Protein AF-A0A2A5M4Q6-F1 (afdb_monomer_lite)

Sequence (119 aa):
MKLYKYARMCWASYFYFDFLNTRNIFELDFNQEKIQEENSLRGYREIKVNLEHVVSQKHKDKEVLIDLRQDDAWQSKMLNFFDEKTNFDKLNGEFGELRTKNFIQRYEVQFHQPNTTSG

Radius of gyration: 19.71 Å; chains: 1; bounding box: 54×38×46 Å

Foldseek 3Di:
DVVVVVLVVVVVVVQCCVQAQPWKFFDADPVRHFDADPPDPVRGDIDGDHPQCRAAPVQAFGFIDDDADPDPDPVSVVVNVVCRVPRRDGGNRDPDPVVVVVSCVVDPPDDDDPDDPDD

Secondary structure (DSSP, 8-state):
-HHHHHHHHHHHHHTTGGGTTTSEEE-B-TTSPBPB-TTSTTSB-EEE--HHHHH-GGGTTPBPBPPPP-S--HHHHHHHHHHHHT---B------HHHHHHHHHHS---------S--

pLDDT: mean 76.43, std 17.18, range [35.53, 94.38]

Structure (mmCIF, N/CA/C/O backbone):
data_AF-A0A2A5M4Q6-F1
#
_entry.id   AF-A0A2A5M4Q6-F1
#
loop_
_atom_site.group_PDB
_atom_site.id
_atom_site.type_symbol
_atom_site.label_atom_id
_atom_site.label_alt_id
_atom_site.label_comp_id
_atom_site.label_asym_id
_atom_site.label_entity_id
_atom_site.label_seq_id
_atom_site.pdbx_PDB_ins_code
_atom_site.Cartn_x
_atom_site.Cartn_y
_atom_site.Cartn_z
_atom_site.occupancy
_atom_site.B_iso_or_equiv
_atom_site.auth_seq_id
_atom_site.auth_comp_id
_atom_site.auth_asym_id
_atom_site.auth_atom_id
_atom_site.pdbx_PDB_model_num
ATOM 1 N N . MET A 1 1 ? 28.748 -6.441 -17.690 1.00 51.09 1 MET A N 1
ATOM 2 C CA . MET A 1 1 ? 28.236 -6.177 -16.317 1.00 51.09 1 MET A CA 1
ATOM 3 C C . MET A 1 1 ? 27.296 -4.960 -16.183 1.00 51.09 1 MET A C 1
ATOM 5 O O . MET A 1 1 ? 26.393 -5.020 -15.359 1.00 51.09 1 MET A O 1
ATOM 9 N N . LYS A 1 2 ? 27.429 -3.875 -16.973 1.00 46.16 2 LYS A N 1
ATOM 10 C CA . LYS A 1 2 ? 26.507 -2.712 -16.905 1.00 46.16 2 LYS A CA 1
ATOM 11 C C . LYS A 1 2 ? 25.105 -2.981 -17.492 1.00 46.16 2 LYS A C 1
ATOM 13 O O . LYS A 1 2 ? 24.120 -2.593 -16.878 1.00 46.16 2 LYS A O 1
ATOM 18 N N . LEU A 1 3 ? 25.010 -3.715 -18.608 1.00 46.25 3 LEU A N 1
ATOM 19 C CA . LEU A 1 3 ? 23.735 -4.019 -19.285 1.00 46.25 3 LEU A CA 1
ATOM 20 C C . LEU A 1 3 ? 22.748 -4.814 -18.417 1.00 46.25 3 LEU A C 1
ATOM 22 O O . LEU A 1 3 ? 21.588 -4.440 -18.310 1.00 46.25 3 LEU A O 1
ATOM 26 N N . TYR A 1 4 ? 23.220 -5.863 -17.737 1.00 49.84 4 TYR A N 1
ATOM 27 C CA . TYR A 1 4 ? 22.397 -6.659 -16.817 1.00 49.84 4 TYR A CA 1
ATOM 28 C C . TYR A 1 4 ? 21.797 -5.804 -15.691 1.00 49.84 4 TYR A C 1
ATOM 30 O O . TYR A 1 4 ? 20.641 -5.977 -15.318 1.00 49.84 4 TYR A O 1
ATOM 38 N N . LYS A 1 5 ? 22.561 -4.828 -15.184 1.00 45.75 5 LYS A N 1
ATOM 39 C CA . LYS A 1 5 ? 22.097 -3.900 -14.148 1.00 45.75 5 LYS A CA 1
ATOM 40 C C . LYS A 1 5 ? 20.997 -2.971 -14.680 1.00 45.75 5 LYS A C 1
ATOM 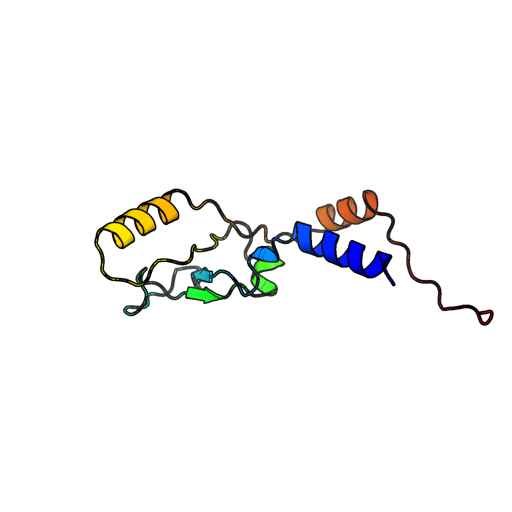42 O O . LYS A 1 5 ? 20.001 -2.784 -13.990 1.00 45.75 5 LYS A O 1
ATOM 47 N N . TYR A 1 6 ? 21.132 -2.469 -15.911 1.00 49.25 6 TYR A N 1
ATOM 48 C CA . TYR A 1 6 ? 20.104 -1.649 -16.565 1.00 49.25 6 TYR A CA 1
ATOM 49 C C . TYR A 1 6 ? 18.844 -2.442 -16.915 1.00 49.25 6 TYR A C 1
ATOM 51 O O . TYR A 1 6 ? 17.750 -1.976 -16.624 1.00 49.25 6 TYR A O 1
ATOM 59 N N . ALA A 1 7 ? 18.972 -3.666 -17.434 1.00 56.41 7 ALA A N 1
ATOM 60 C CA . ALA A 1 7 ? 17.826 -4.534 -17.702 1.00 56.41 7 ALA A CA 1
ATOM 61 C C . ALA A 1 7 ? 17.047 -4.857 -16.417 1.00 56.41 7 ALA A C 1
ATOM 63 O O . ALA A 1 7 ? 15.822 -4.819 -16.413 1.00 56.41 7 ALA A O 1
ATOM 64 N N . ARG A 1 8 ? 17.747 -5.090 -15.297 1.00 51.00 8 ARG A N 1
ATOM 65 C CA . ARG A 1 8 ? 17.124 -5.314 -13.983 1.00 51.00 8 ARG A CA 1
ATOM 66 C C . ARG A 1 8 ? 16.464 -4.051 -13.418 1.00 51.00 8 ARG A C 1
ATOM 68 O O . ARG A 1 8 ? 15.440 -4.164 -12.759 1.00 51.00 8 ARG A O 1
ATOM 75 N N . MET A 1 9 ? 17.016 -2.867 -13.695 1.00 51.56 9 MET A N 1
ATOM 76 C CA . MET A 1 9 ? 16.410 -1.575 -13.342 1.00 51.56 9 MET A CA 1
ATOM 77 C C . MET A 1 9 ? 15.177 -1.257 -14.196 1.00 51.56 9 MET A C 1
ATOM 79 O O . MET A 1 9 ? 14.184 -0.804 -13.648 1.00 51.56 9 MET A O 1
ATOM 83 N N . CYS A 1 10 ? 15.199 -1.541 -15.502 1.00 54.97 10 CYS A N 1
ATOM 84 C CA . CYS A 1 10 ? 14.028 -1.404 -16.374 1.00 54.97 10 CYS A CA 1
ATOM 85 C C . CYS A 1 10 ? 12.951 -2.448 -16.055 1.00 54.97 10 CYS A C 1
ATOM 87 O O . CYS A 1 10 ? 11.761 -2.166 -16.169 1.00 54.97 10 CYS A O 1
ATOM 89 N N . TRP A 1 11 ? 13.357 -3.647 -15.627 1.00 56.28 11 TRP A N 1
ATOM 90 C CA . TRP A 1 11 ? 12.445 -4.620 -15.040 1.00 56.28 11 TRP A CA 1
ATOM 91 C C . TRP A 1 11 ? 11.838 -4.002 -13.776 1.00 56.28 11 TRP A C 1
ATOM 93 O O . TRP A 1 11 ? 10.629 -3.844 -13.723 1.00 56.28 11 TRP A O 1
ATOM 103 N N . ALA A 1 12 ? 12.650 -3.488 -12.845 1.00 55.12 12 ALA A N 1
ATOM 104 C CA . ALA A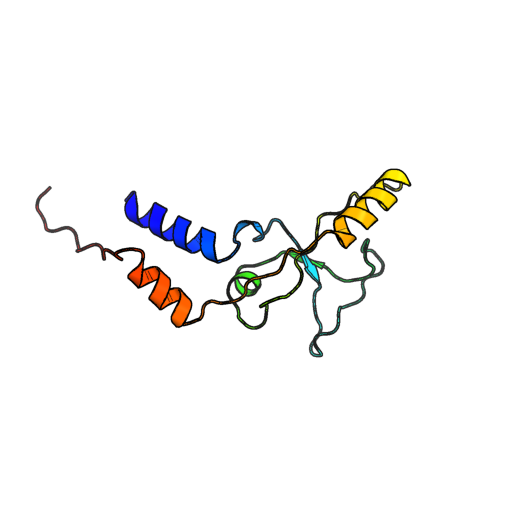 1 12 ? 12.165 -2.858 -11.617 1.00 55.12 12 ALA A CA 1
ATOM 105 C C . ALA A 1 12 ? 11.270 -1.613 -11.819 1.00 55.12 12 ALA A C 1
ATOM 107 O O . ALA A 1 12 ? 10.311 -1.409 -11.076 1.00 55.12 12 ALA A O 1
ATOM 108 N N . SER A 1 13 ? 11.501 -0.810 -12.856 1.00 52.56 13 SER A N 1
ATOM 109 C CA . SER A 1 13 ? 10.666 0.364 -13.135 1.00 52.56 13 SER A CA 1
ATOM 110 C C . SER A 1 13 ? 9.244 0.004 -13.585 1.00 52.56 13 SER A C 1
ATOM 112 O O . SER A 1 13 ? 8.363 0.851 -13.530 1.00 52.56 13 SER A O 1
ATOM 114 N N . TYR A 1 14 ? 8.994 -1.235 -14.034 1.00 57.97 14 TYR A N 1
ATOM 115 C CA . TYR A 1 14 ? 7.665 -1.679 -14.480 1.00 57.97 14 TYR A CA 1
ATOM 116 C C . TYR A 1 14 ? 6.773 -2.254 -13.368 1.00 57.97 14 TYR A C 1
ATOM 118 O O . TYR A 1 14 ? 5.551 -2.289 -13.538 1.00 57.97 14 TYR A O 1
ATOM 126 N N . PHE A 1 15 ? 7.346 -2.694 -12.241 1.00 58.31 15 PHE A N 1
ATOM 127 C CA . PHE A 1 15 ? 6.580 -3.336 -11.160 1.00 58.31 15 PHE A CA 1
ATOM 128 C C . PHE A 1 15 ? 6.355 -2.439 -9.945 1.00 58.31 15 PHE A C 1
ATOM 130 O O . PHE A 1 15 ? 5.959 -2.948 -8.912 1.00 58.31 15 PHE A O 1
ATOM 137 N N . TYR A 1 16 ? 6.580 -1.125 -10.018 1.00 64.38 16 TYR A N 1
ATOM 138 C CA . TYR A 1 16 ? 6.418 -0.260 -8.837 1.00 64.38 16 TYR A CA 1
ATOM 139 C C . TYR A 1 16 ? 7.172 -0.815 -7.613 1.00 64.38 16 TYR A C 1
ATOM 141 O O . TYR A 1 16 ? 6.662 -0.844 -6.492 1.00 64.38 16 TYR A O 1
ATOM 149 N N . PHE A 1 17 ? 8.410 -1.283 -7.829 1.00 73.69 17 PHE A N 1
ATOM 150 C CA . PHE A 1 17 ? 9.283 -1.725 -6.736 1.00 73.69 17 PHE A CA 1
ATOM 151 C C . PHE A 1 17 ? 9.555 -0.606 -5.724 1.00 73.69 17 PHE A C 1
ATOM 153 O O . PHE A 1 17 ? 9.996 -0.894 -4.617 1.00 73.69 17 PHE A O 1
ATOM 160 N N . ASP A 1 18 ? 9.236 0.641 -6.072 1.00 76.50 18 ASP A N 1
ATOM 161 C CA . ASP A 1 18 ? 9.255 1.797 -5.180 1.00 76.50 18 ASP A CA 1
ATOM 162 C C . ASP A 1 18 ? 8.378 1.603 -3.937 1.00 76.50 18 ASP A C 1
ATOM 164 O O . ASP A 1 18 ? 8.656 2.220 -2.911 1.00 76.50 18 ASP A O 1
ATOM 168 N N . PHE A 1 19 ? 7.365 0.728 -3.995 1.00 85.25 19 PHE A N 1
ATOM 169 C CA . PHE A 1 19 ? 6.513 0.373 -2.855 1.00 85.25 19 PHE A CA 1
ATOM 170 C C . PHE A 1 19 ? 7.060 -0.787 -2.015 1.00 85.25 19 PHE A C 1
ATOM 172 O O . PHE A 1 19 ? 6.655 -0.949 -0.862 1.00 85.25 19 PHE A O 1
ATOM 179 N N . LEU A 1 20 ? 7.979 -1.593 -2.560 1.00 85.06 20 LEU A N 1
ATOM 180 C CA . LEU A 1 20 ? 8.511 -2.778 -1.890 1.00 85.06 20 LEU A CA 1
ATOM 181 C C . LEU A 1 20 ? 9.216 -2.379 -0.589 1.00 85.06 20 LEU A C 1
ATOM 183 O O . LEU A 1 20 ? 10.183 -1.622 -0.608 1.00 85.06 20 LEU A O 1
ATOM 187 N N . ASN A 1 21 ? 8.759 -2.921 0.543 1.00 84.62 21 ASN A N 1
ATOM 188 C CA . ASN A 1 21 ? 9.246 -2.623 1.898 1.00 84.62 21 ASN A CA 1
ATOM 189 C C . ASN A 1 21 ? 9.139 -1.151 2.349 1.00 84.62 21 ASN A C 1
ATOM 191 O O . ASN A 1 21 ? 9.442 -0.840 3.504 1.00 84.62 21 ASN A O 1
ATOM 195 N N . THR A 1 22 ? 8.678 -0.239 1.500 1.00 87.44 22 THR A N 1
ATOM 196 C CA . THR A 1 22 ? 8.504 1.181 1.829 1.00 87.44 22 THR A CA 1
ATOM 197 C C . THR A 1 22 ? 7.068 1.457 2.249 1.00 87.44 22 THR A C 1
ATOM 199 O O . THR A 1 22 ? 6.870 2.093 3.277 1.00 87.44 22 THR A O 1
ATOM 202 N N . ARG A 1 23 ? 6.081 0.876 1.562 1.00 91.25 23 ARG A N 1
ATOM 203 C CA . ARG A 1 23 ? 4.653 1.139 1.776 1.00 91.25 23 ARG A CA 1
ATOM 204 C C . ARG A 1 23 ? 3.910 -0.072 2.325 1.00 91.25 23 ARG A C 1
ATOM 206 O O . ARG A 1 23 ? 4.411 -1.200 2.272 1.00 91.25 23 ARG A O 1
ATOM 213 N N . ASN A 1 24 ? 2.707 0.174 2.832 1.00 93.75 24 ASN A N 1
ATOM 214 C CA . ASN A 1 24 ? 1.823 -0.853 3.369 1.00 93.75 24 ASN A CA 1
ATOM 215 C C . ASN A 1 24 ? 0.615 -1.096 2.457 1.00 93.75 24 ASN A C 1
ATOM 217 O O . ASN A 1 24 ? 0.282 -0.276 1.605 1.00 93.75 24 ASN A O 1
ATOM 221 N N . ILE A 1 25 ? -0.051 -2.227 2.662 1.00 93.31 25 ILE A N 1
ATOM 222 C CA . ILE A 1 25 ? -1.385 -2.544 2.141 1.00 93.31 25 ILE A CA 1
ATOM 223 C C . ILE A 1 25 ? -2.244 -3.085 3.282 1.00 93.31 25 ILE A C 1
ATOM 225 O O . ILE A 1 25 ? -1.709 -3.561 4.286 1.00 93.31 25 ILE A O 1
ATOM 229 N N . PHE A 1 26 ? -3.565 -3.069 3.114 1.00 94.19 26 PHE A N 1
ATOM 230 C CA . PHE A 1 26 ? -4.447 -3.787 4.032 1.00 94.19 26 PHE A CA 1
ATOM 231 C C . PHE A 1 26 ? -4.230 -5.295 3.915 1.00 94.19 26 PHE A C 1
ATOM 233 O O . PHE A 1 26 ? -4.192 -5.847 2.808 1.00 94.19 26 PHE A O 1
ATOM 240 N N . GLU A 1 27 ? -4.124 -5.964 5.059 1.00 92.88 27 GLU A N 1
ATOM 241 C CA . GLU A 1 27 ? -4.214 -7.415 5.102 1.00 92.88 27 GLU A CA 1
ATOM 242 C C . GLU A 1 27 ? -5.666 -7.842 4.897 1.00 92.88 27 GLU A C 1
ATOM 244 O O . GLU A 1 27 ? -6.598 -7.249 5.451 1.00 92.88 27 GLU A O 1
ATOM 249 N N . LEU A 1 28 ? -5.841 -8.870 4.073 1.00 91.31 28 LEU A N 1
ATOM 250 C CA . LEU A 1 28 ? -7.143 -9.428 3.760 1.00 91.31 28 LEU A CA 1
ATOM 251 C C . LEU A 1 28 ? -7.257 -10.831 4.341 1.00 91.31 28 LEU A C 1
ATOM 253 O O . LEU A 1 28 ? -6.292 -11.600 4.306 1.00 91.31 28 LEU A O 1
ATOM 257 N N . ASP A 1 29 ? -8.445 -11.167 4.819 1.00 91.12 29 ASP A N 1
ATOM 258 C CA . ASP A 1 29 ? -8.783 -12.518 5.237 1.00 91.12 29 ASP A CA 1
ATOM 259 C C . ASP A 1 29 ? -9.010 -13.454 4.027 1.00 91.12 29 ASP A C 1
ATOM 261 O O . ASP A 1 29 ? -8.773 -13.111 2.861 1.00 91.12 29 ASP A O 1
ATOM 265 N N . PHE A 1 30 ? -9.478 -14.673 4.300 1.00 86.94 30 PHE A N 1
ATOM 266 C CA . PHE A 1 30 ? -9.798 -15.646 3.254 1.00 86.94 30 PHE A CA 1
ATOM 267 C C . PHE A 1 30 ? -10.933 -15.182 2.318 1.00 86.94 30 PHE A C 1
ATOM 269 O O . PHE A 1 30 ? -10.934 -15.537 1.139 1.00 86.94 30 PHE A O 1
ATOM 276 N N . ASN A 1 31 ? -11.858 -14.361 2.819 1.00 91.19 31 ASN A N 1
ATOM 277 C CA . ASN A 1 31 ? -12.998 -13.817 2.081 1.00 91.19 31 ASN A CA 1
ATOM 278 C C . ASN A 1 31 ? -12.667 -12.514 1.332 1.00 91.19 31 ASN A C 1
ATOM 280 O O . ASN A 1 31 ? -13.537 -11.958 0.667 1.00 91.19 31 ASN A O 1
ATOM 284 N N . GLN A 1 32 ? -11.408 -12.064 1.372 1.00 86.19 32 GLN A N 1
ATOM 285 C CA . GLN A 1 32 ? -10.938 -10.790 0.816 1.00 86.19 32 GLN A CA 1
ATOM 286 C C . GLN A 1 32 ? -11.445 -9.545 1.564 1.00 86.19 32 GLN A C 1
ATOM 288 O O . GLN A 1 32 ? -11.425 -8.442 1.014 1.00 86.19 32 GLN A O 1
ATOM 293 N N . GLU A 1 33 ? -11.846 -9.700 2.822 1.00 91.75 33 GLU A N 1
ATOM 294 C CA . GLU A 1 33 ? -12.252 -8.606 3.700 1.00 91.75 33 GLU A CA 1
ATOM 295 C C . GLU A 1 33 ? -11.064 -8.093 4.520 1.00 91.75 33 GLU A C 1
ATOM 297 O O . GLU A 1 33 ? -10.144 -8.842 4.853 1.00 91.75 33 GLU A O 1
ATOM 302 N N . LYS A 1 34 ? -11.057 -6.792 4.836 1.00 94.06 34 LYS A N 1
ATOM 303 C CA . LYS A 1 34 ? -9.985 -6.175 5.631 1.00 94.06 34 LYS A CA 1
ATOM 304 C C . LYS A 1 34 ? -10.061 -6.668 7.073 1.00 94.06 34 LYS A C 1
ATOM 306 O O . LYS A 1 34 ? -11.112 -6.581 7.705 1.00 94.06 34 LYS A O 1
ATOM 311 N N . ILE A 1 35 ? -8.932 -7.106 7.615 1.00 94.12 35 ILE A N 1
ATOM 312 C CA . ILE A 1 35 ? -8.852 -7.565 9.005 1.00 94.12 35 ILE A CA 1
ATOM 313 C C . ILE A 1 35 ? -8.837 -6.348 9.935 1.00 94.12 35 ILE A C 1
ATOM 315 O O . ILE A 1 35 ? -8.046 -5.433 9.725 1.00 94.12 35 ILE A O 1
ATOM 319 N N . GLN A 1 36 ? -9.704 -6.317 10.949 1.00 94.12 36 GLN A N 1
ATOM 320 C CA . GLN A 1 36 ? -9.750 -5.222 11.924 1.00 94.12 36 GLN A CA 1
ATOM 321 C C . GLN A 1 36 ? -8.583 -5.297 12.918 1.00 94.12 36 GLN A C 1
ATOM 323 O O . GLN 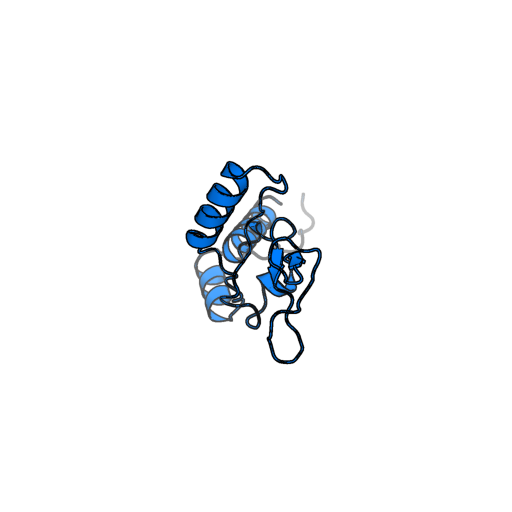A 1 36 ? -8.212 -6.378 13.373 1.00 94.12 36 GLN A O 1
ATOM 328 N N . GLU A 1 37 ? -8.029 -4.139 13.275 1.00 93.44 37 GLU A N 1
ATOM 329 C CA . GLU A 1 37 ? -6.968 -4.013 14.279 1.00 93.44 37 GLU A CA 1
ATOM 330 C C . GLU A 1 37 ? -7.140 -2.710 15.069 1.00 93.44 37 GLU A C 1
ATOM 332 O O . GLU A 1 37 ? -6.918 -1.619 14.539 1.00 93.44 37 GLU A O 1
ATOM 337 N N . GLU A 1 38 ? -7.521 -2.825 16.346 1.00 85.44 38 GLU A N 1
ATOM 338 C CA . GLU A 1 38 ? -7.876 -1.687 17.214 1.00 85.44 38 GLU A CA 1
ATOM 339 C C . GLU A 1 38 ? -6.726 -0.692 17.423 1.00 85.44 38 GLU A C 1
ATOM 341 O O . GLU A 1 38 ? -6.959 0.507 17.537 1.00 85.44 38 GLU A O 1
ATOM 346 N N . ASN A 1 39 ? -5.480 -1.174 17.432 1.00 84.00 39 ASN A N 1
ATOM 347 C CA . ASN A 1 39 ? -4.296 -0.346 17.685 1.00 84.00 39 ASN A CA 1
ATOM 348 C C . ASN A 1 39 ? -3.738 0.335 16.424 1.00 84.00 39 ASN A C 1
ATOM 350 O O . ASN A 1 39 ? -2.708 1.005 16.491 1.00 84.00 39 ASN A O 1
ATOM 354 N N . SER A 1 40 ? -4.373 0.147 15.267 1.00 85.94 40 SER A N 1
ATOM 355 C CA . SER A 1 40 ? -3.945 0.775 14.017 1.00 85.94 40 SER A CA 1
ATOM 356 C C . SER A 1 40 ? -4.625 2.134 13.826 1.00 85.94 40 SER A C 1
ATOM 358 O O . SER A 1 40 ? -5.776 2.332 14.211 1.00 85.94 40 SER A O 1
ATOM 360 N N . LEU A 1 41 ? -3.950 3.073 13.155 1.00 83.44 41 LEU A N 1
ATOM 361 C CA . LEU A 1 41 ? -4.523 4.395 12.857 1.00 83.44 41 LEU A CA 1
ATOM 362 C C . LEU A 1 41 ? -5.812 4.326 12.024 1.00 83.44 41 LEU A C 1
ATOM 364 O O . LEU A 1 41 ? -6.650 5.222 12.103 1.00 83.44 41 LEU A O 1
ATOM 368 N N . ARG A 1 42 ? -5.954 3.276 11.212 1.00 87.44 42 ARG A N 1
ATOM 369 C CA . ARG A 1 42 ? -7.080 3.077 10.292 1.00 87.44 42 ARG A CA 1
ATOM 370 C C . ARG A 1 42 ? -8.121 2.084 10.806 1.00 87.44 42 ARG A C 1
ATOM 372 O O . ARG A 1 42 ? -9.114 1.861 10.121 1.00 87.44 42 ARG A O 1
ATOM 379 N N . GLY A 1 43 ? -7.895 1.464 11.964 1.00 90.44 43 GLY A N 1
ATOM 380 C CA . GLY A 1 43 ? -8.727 0.376 12.487 1.00 90.44 43 GLY A CA 1
ATOM 381 C C . GLY A 1 43 ? -8.598 -0.955 11.730 1.00 90.44 43 GLY A C 1
ATOM 382 O O . GLY A 1 43 ? -9.384 -1.868 11.977 1.00 90.44 43 GLY A O 1
ATOM 383 N N . TYR A 1 44 ? -7.627 -1.086 10.821 1.00 93.75 44 TYR A N 1
ATOM 384 C CA . TYR A 1 44 ? -7.369 -2.292 10.038 1.00 93.75 44 TYR A CA 1
ATOM 385 C C . TYR A 1 44 ? -5.902 -2.693 10.080 1.00 93.75 44 TYR A C 1
ATOM 387 O O . TYR A 1 44 ? -5.012 -1.844 10.117 1.00 93.75 44 TYR A O 1
ATOM 395 N N . ARG A 1 45 ? -5.666 -3.998 9.975 1.00 93.69 45 ARG A N 1
ATOM 396 C CA . ARG A 1 45 ? -4.331 -4.566 9.920 1.00 93.69 45 ARG A CA 1
ATOM 397 C C . ARG A 1 45 ? -3.629 -4.193 8.627 1.00 93.69 45 ARG A C 1
ATOM 399 O O . ARG A 1 45 ? -4.146 -4.390 7.523 1.00 93.69 45 ARG A O 1
ATOM 406 N N . GLU A 1 46 ? -2.422 -3.670 8.781 1.00 93.50 46 GLU A N 1
ATOM 407 C CA . GLU A 1 46 ? -1.557 -3.262 7.684 1.00 93.50 46 GLU A CA 1
ATOM 408 C C . GLU A 1 46 ? -0.336 -4.173 7.601 1.00 93.50 46 GLU A C 1
ATOM 410 O O . GLU A 1 46 ? 0.306 -4.484 8.604 1.00 93.50 46 GLU A O 1
ATOM 415 N N . ILE A 1 47 ? 0.023 -4.574 6.385 1.00 93.06 47 ILE A N 1
ATOM 416 C CA . ILE A 1 47 ? 1.234 -5.349 6.118 1.00 93.06 47 ILE A CA 1
ATOM 417 C C . ILE A 1 47 ? 2.106 -4.634 5.097 1.00 93.06 47 ILE A C 1
ATOM 419 O O . ILE A 1 47 ? 1.617 -3.996 4.163 1.00 93.06 47 ILE A O 1
ATOM 423 N N . LYS A 1 48 ? 3.424 -4.772 5.251 1.00 93.75 48 LYS A N 1
ATOM 424 C CA . LYS A 1 48 ? 4.391 -4.237 4.291 1.00 93.75 48 LYS A CA 1
ATOM 425 C C . LYS A 1 48 ? 4.201 -4.882 2.919 1.00 93.75 48 LYS A C 1
ATOM 427 O O . LYS A 1 48 ? 4.019 -6.096 2.796 1.00 93.75 48 LYS A O 1
ATOM 432 N N . VAL A 1 49 ? 4.295 -4.066 1.872 1.00 90.44 49 VAL A N 1
ATOM 433 C CA . VAL A 1 49 ? 4.335 -4.551 0.490 1.00 90.44 49 VAL A CA 1
ATOM 434 C C . VAL A 1 49 ? 5.559 -5.450 0.323 1.00 90.44 49 VAL A C 1
ATOM 436 O O . VAL A 1 49 ? 6.687 -5.026 0.575 1.00 90.44 49 VAL A O 1
ATOM 439 N N . ASN A 1 50 ? 5.329 -6.685 -0.120 1.00 88.94 50 ASN A N 1
ATOM 440 C CA . ASN A 1 50 ? 6.360 -7.677 -0.390 1.00 88.94 50 ASN A CA 1
ATOM 441 C C . ASN A 1 50 ? 6.447 -7.959 -1.902 1.00 88.94 50 ASN A C 1
ATOM 443 O O . ASN A 1 50 ? 5.719 -7.378 -2.710 1.00 88.94 50 ASN A O 1
ATOM 447 N N . LEU A 1 51 ? 7.347 -8.867 -2.287 1.00 82.12 51 LEU A N 1
ATOM 448 C CA . LEU A 1 51 ? 7.559 -9.201 -3.693 1.00 82.12 51 LEU A CA 1
ATOM 449 C C . LEU A 1 51 ? 6.312 -9.814 -4.348 1.00 82.12 51 LEU A C 1
ATOM 451 O O . LEU A 1 51 ? 6.015 -9.481 -5.489 1.00 82.12 51 LEU A O 1
ATOM 455 N N . GLU A 1 52 ? 5.575 -10.675 -3.640 1.00 83.06 52 GLU A N 1
ATOM 456 C CA . GLU A 1 52 ? 4.355 -11.305 -4.158 1.00 83.06 52 GLU A CA 1
ATOM 457 C C . GLU A 1 52 ? 3.294 -10.256 -4.504 1.00 83.06 52 GLU A C 1
ATOM 459 O O . GLU A 1 52 ? 2.738 -10.288 -5.600 1.00 83.06 52 GLU A O 1
ATOM 464 N N . HIS A 1 53 ? 3.062 -9.289 -3.613 1.00 85.69 53 HIS A N 1
ATOM 465 C CA . HIS A 1 53 ? 2.101 -8.203 -3.823 1.00 85.69 53 HIS A CA 1
ATOM 466 C C . HIS A 1 53 ? 2.410 -7.404 -5.094 1.00 85.69 53 HIS A C 1
ATOM 468 O O . HIS A 1 53 ? 1.511 -7.018 -5.836 1.00 85.69 53 HIS A O 1
ATOM 474 N N . VAL A 1 54 ? 3.696 -7.188 -5.354 1.00 80.19 54 VAL A N 1
ATOM 475 C CA . VAL A 1 54 ? 4.187 -6.414 -6.492 1.00 80.19 54 VAL A CA 1
ATOM 476 C C . VAL A 1 54 ? 3.987 -7.148 -7.825 1.00 80.19 54 VAL A C 1
ATOM 478 O O . VAL A 1 54 ? 3.609 -6.532 -8.824 1.00 80.19 54 VAL A O 1
ATOM 481 N N . VAL A 1 55 ? 4.230 -8.461 -7.860 1.00 74.88 55 VAL A N 1
ATOM 482 C CA . VAL A 1 55 ? 4.289 -9.226 -9.121 1.00 74.88 55 VAL A CA 1
ATOM 483 C C . VAL A 1 55 ? 3.021 -10.026 -9.439 1.00 74.88 55 VAL A C 1
ATOM 485 O O . VAL A 1 55 ? 2.838 -10.440 -10.585 1.00 74.88 55 VAL A O 1
ATOM 488 N N . SER A 1 56 ? 2.156 -10.270 -8.451 1.00 77.69 56 SER A N 1
ATOM 489 C CA . SER A 1 56 ? 1.007 -11.174 -8.572 1.00 77.69 56 SER A CA 1
ATOM 490 C C . SER A 1 56 ? -0.260 -10.484 -9.078 1.00 77.69 56 SER A C 1
ATOM 492 O O . SER A 1 56 ? -0.712 -9.490 -8.505 1.00 77.69 56 SER A O 1
ATOM 494 N N . GLN A 1 57 ? -0.923 -11.109 -10.061 1.00 76.44 57 GLN A N 1
ATOM 495 C CA . GLN A 1 57 ? -2.236 -10.678 -10.579 1.00 76.44 57 GLN A CA 1
ATOM 496 C C . GLN A 1 57 ? -3.325 -10.661 -9.519 1.00 76.44 57 GLN A C 1
ATOM 498 O O . GLN A 1 57 ? -4.234 -9.840 -9.591 1.00 76.44 57 GLN A O 1
ATOM 503 N N . LYS A 1 58 ? -3.195 -11.491 -8.481 1.00 82.25 58 LYS A N 1
ATOM 504 C CA . LYS A 1 58 ? -4.106 -11.484 -7.333 1.00 82.25 58 LYS A CA 1
ATOM 505 C C . LYS A 1 58 ? -4.130 -10.131 -6.609 1.00 82.25 58 LYS A C 1
ATOM 507 O O . LYS A 1 58 ? -5.108 -9.812 -5.938 1.00 82.25 58 LYS A O 1
ATOM 512 N N . HIS A 1 59 ? -3.048 -9.360 -6.692 1.00 83.56 59 HIS A N 1
ATOM 513 C CA . HIS A 1 59 ? -2.904 -8.078 -6.006 1.00 83.56 59 HIS A CA 1
ATOM 514 C C . HIS A 1 59 ? -3.016 -6.880 -6.947 1.00 83.56 59 HIS A C 1
ATOM 516 O O . HIS A 1 59 ? -2.822 -5.752 -6.507 1.00 83.56 59 HIS A O 1
ATOM 522 N N . LYS A 1 60 ? -3.377 -7.106 -8.214 1.00 83.75 60 LYS A N 1
ATOM 523 C CA . LYS A 1 60 ? -3.634 -6.035 -9.172 1.00 83.75 60 LYS A CA 1
ATOM 524 C C . LYS A 1 60 ? -4.745 -5.111 -8.669 1.00 83.75 60 LYS A C 1
ATOM 526 O O . LYS A 1 60 ? -5.735 -5.562 -8.101 1.00 83.75 60 LYS A O 1
ATOM 531 N N . ASP A 1 61 ? -4.533 -3.816 -8.865 1.00 86.25 61 ASP A N 1
ATOM 532 C CA . ASP A 1 61 ? -5.411 -2.711 -8.489 1.00 86.25 61 ASP A CA 1
ATOM 533 C C . ASP A 1 61 ? -5.680 -2.567 -6.981 1.00 86.25 61 ASP A C 1
ATOM 535 O O . ASP A 1 61 ? -6.473 -1.710 -6.580 1.00 86.25 61 ASP A O 1
ATOM 539 N N . LYS A 1 62 ? -4.992 -3.344 -6.128 1.00 89.25 62 LYS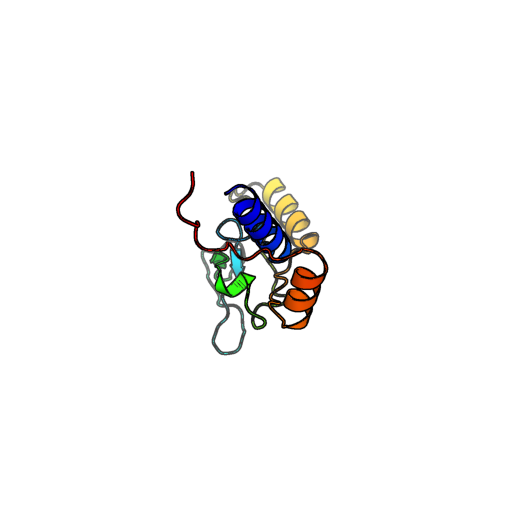 A N 1
ATOM 540 C CA . LYS A 1 62 ? -5.064 -3.167 -4.675 1.00 89.25 62 LYS A CA 1
ATOM 541 C C . LYS A 1 62 ? -4.405 -1.856 -4.271 1.00 89.25 62 LYS A C 1
ATOM 543 O O . LYS A 1 62 ? -3.308 -1.536 -4.724 1.00 89.25 62 LYS A O 1
ATOM 548 N N . GLU A 1 63 ? -5.088 -1.124 -3.403 1.00 91.56 63 GLU A N 1
ATOM 549 C CA . GLU A 1 63 ? -4.639 0.156 -2.862 1.00 91.56 63 GLU A CA 1
ATOM 550 C C . GLU A 1 63 ? -3.341 -0.000 -2.061 1.00 91.56 63 GLU A C 1
ATOM 552 O O . GLU A 1 63 ? -3.226 -0.898 -1.223 1.00 91.56 63 GLU A O 1
ATOM 557 N N . VAL A 1 64 ? -2.383 0.892 -2.316 1.00 92.81 64 VAL A N 1
ATOM 558 C CA . VAL A 1 64 ? -1.152 1.033 -1.535 1.00 92.81 64 VAL A CA 1
ATOM 559 C C . VAL A 1 64 ? -1.330 2.197 -0.576 1.00 92.81 64 VAL A C 1
ATOM 561 O O . VAL A 1 64 ? -1.616 3.311 -0.996 1.00 92.81 64 VAL A O 1
ATOM 564 N N . LEU A 1 65 ? -1.151 1.951 0.715 1.00 93.75 65 LEU A N 1
ATOM 565 C CA . LEU A 1 65 ? -1.432 2.922 1.766 1.00 93.75 65 LEU A CA 1
ATOM 566 C C . LEU A 1 65 ? -0.319 3.952 1.882 1.00 93.75 65 LEU A C 1
ATOM 568 O O . LEU A 1 65 ? 0.861 3.623 1.742 1.00 93.75 65 LEU A O 1
ATOM 572 N N . ILE A 1 66 ? -0.710 5.189 2.184 1.00 92.12 66 ILE A N 1
ATOM 573 C CA . ILE A 1 66 ? 0.213 6.253 2.577 1.00 92.12 66 ILE A CA 1
ATOM 574 C C . ILE A 1 66 ? 0.650 6.102 4.031 1.00 92.12 66 ILE A C 1
ATOM 576 O O . ILE A 1 66 ? -0.122 5.663 4.888 1.00 92.12 66 ILE A O 1
ATOM 580 N N . ASP A 1 67 ? 1.878 6.515 4.319 1.00 89.88 67 ASP A N 1
ATOM 581 C CA . ASP A 1 67 ? 2.345 6.613 5.694 1.00 89.88 67 ASP A CA 1
ATOM 582 C C . ASP A 1 67 ? 1.677 7.818 6.356 1.00 89.88 67 ASP A C 1
ATOM 584 O O . ASP A 1 67 ? 1.800 8.954 5.893 1.00 89.88 67 ASP A O 1
ATOM 588 N N . LEU A 1 68 ? 0.943 7.556 7.432 1.00 90.56 68 LEU A N 1
ATOM 589 C CA . LEU A 1 68 ? 0.263 8.594 8.191 1.00 90.56 68 LEU A CA 1
ATOM 590 C C . LEU A 1 68 ? 1.172 9.160 9.271 1.00 90.56 68 LEU A C 1
ATOM 592 O O . LEU A 1 68 ? 1.968 8.451 9.895 1.00 90.56 68 LEU A O 1
ATOM 596 N N . ARG A 1 69 ? 0.983 10.451 9.539 1.00 91.31 69 ARG A N 1
ATOM 597 C CA . ARG A 1 69 ? 1.551 11.112 10.715 1.00 91.31 69 ARG A CA 1
ATOM 598 C C . ARG A 1 69 ? 0.927 10.494 11.969 1.00 91.31 69 ARG A C 1
ATOM 600 O O . ARG A 1 69 ? -0.286 10.296 12.002 1.00 91.31 69 ARG A O 1
ATOM 607 N N . GLN A 1 70 ? 1.760 10.181 12.958 1.00 88.12 70 GLN A N 1
ATOM 608 C CA . GLN A 1 70 ? 1.381 9.427 14.165 1.00 88.12 70 GLN A CA 1
ATOM 609 C C . GLN A 1 70 ? 1.036 10.327 15.361 1.00 88.12 70 GLN A C 1
ATOM 611 O O . GLN A 1 70 ? 0.635 9.831 16.407 1.00 88.12 70 GLN A O 1
ATOM 616 N N . ASP A 1 71 ? 1.243 11.639 15.249 1.00 89.50 71 ASP A N 1
ATOM 617 C CA . ASP A 1 71 ? 0.961 12.570 16.333 1.00 89.50 71 ASP A CA 1
ATOM 618 C C . ASP A 1 71 ? -0.530 12.921 16.427 1.00 89.50 71 ASP A C 1
ATOM 620 O O . ASP A 1 71 ? -1.281 12.895 15.451 1.00 89.50 71 ASP A O 1
ATOM 624 N N . ASP A 1 72 ? -0.954 13.300 17.631 1.00 85.00 72 ASP A N 1
ATOM 625 C CA . ASP A 1 72 ? -2.352 13.597 17.931 1.00 85.00 72 ASP A CA 1
ATOM 626 C C . ASP A 1 72 ? -2.809 15.009 17.540 1.00 85.00 72 ASP A C 1
ATOM 628 O O . ASP A 1 72 ? -3.964 15.374 17.801 1.00 85.00 72 ASP A O 1
ATOM 632 N N . ALA A 1 73 ? -1.950 15.816 16.907 1.00 94.38 73 ALA A N 1
ATOM 633 C CA . ALA A 1 73 ? -2.306 17.178 16.542 1.00 94.38 73 ALA A CA 1
ATOM 634 C C . ALA A 1 73 ? -3.441 17.193 15.509 1.00 94.38 73 ALA A C 1
ATOM 636 O O . ALA A 1 73 ? -3.461 16.437 14.534 1.00 94.38 73 ALA A O 1
ATOM 637 N N . TRP A 1 74 ? -4.397 18.107 15.689 1.00 92.62 74 TRP A N 1
ATOM 638 C CA . TRP A 1 74 ? -5.549 18.213 14.792 1.00 92.62 74 TRP A CA 1
ATOM 639 C C . TRP A 1 74 ? -5.135 18.559 13.353 1.00 92.62 74 TRP A C 1
ATOM 641 O O . TRP A 1 74 ? -5.776 18.095 12.410 1.00 92.62 74 TRP A O 1
ATOM 651 N N . GLN A 1 75 ? -4.043 19.316 13.166 1.00 94.00 75 GLN A N 1
ATOM 652 C CA . GLN A 1 75 ? -3.495 19.600 11.838 1.00 94.00 75 GLN A CA 1
ATOM 653 C C . GLN A 1 75 ? -3.003 18.324 11.152 1.00 94.00 75 GLN A C 1
ATOM 655 O O . GLN A 1 75 ? -3.271 18.130 9.969 1.00 94.00 75 GLN A O 1
ATOM 660 N N . SER A 1 76 ? -2.330 17.435 11.885 1.00 93.38 76 SER A N 1
ATOM 661 C CA . SER A 1 76 ? -1.843 16.159 11.357 1.00 93.38 76 SER A CA 1
ATOM 662 C C . SER A 1 76 ? -2.997 15.246 10.963 1.00 93.38 76 SER A C 1
ATOM 664 O O . SER A 1 76 ? -2.968 14.677 9.875 1.00 93.38 76 SER A O 1
ATOM 666 N N . LYS A 1 77 ? -4.066 15.194 11.770 1.00 90.62 77 LYS A N 1
ATOM 667 C CA . LYS A 1 77 ? -5.307 14.467 11.435 1.00 90.62 77 LYS A CA 1
ATOM 668 C C . LYS A 1 77 ? -5.954 15.011 10.159 1.00 90.62 77 LYS A C 1
ATOM 670 O O . LYS A 1 77 ? -6.355 14.238 9.294 1.00 90.62 77 LYS A O 1
ATOM 675 N N . MET A 1 78 ? -6.003 16.335 10.010 1.00 93.31 78 MET A N 1
ATOM 676 C CA . MET A 1 78 ? -6.527 16.982 8.806 1.00 93.31 78 MET A CA 1
ATOM 677 C C . MET A 1 78 ? -5.671 16.678 7.567 1.00 93.31 78 MET A C 1
ATOM 679 O O . MET A 1 78 ? -6.214 16.341 6.519 1.00 93.31 78 MET A O 1
ATOM 683 N N . LEU A 1 79 ? -4.343 16.782 7.672 1.00 94.00 79 LEU A N 1
ATOM 684 C CA . LEU A 1 79 ? -3.440 16.483 6.559 1.00 94.00 79 LEU A CA 1
ATOM 685 C C . LEU A 1 79 ? -3.503 15.005 6.166 1.00 94.00 79 LEU A C 1
ATOM 687 O O . LEU A 1 79 ? -3.619 14.713 4.984 1.00 94.00 79 LEU A O 1
ATOM 691 N N . ASN A 1 80 ? -3.513 14.094 7.143 1.00 93.38 80 ASN A N 1
ATOM 692 C CA . ASN A 1 80 ? -3.700 12.662 6.911 1.00 93.38 80 ASN A CA 1
ATOM 693 C C . ASN A 1 80 ? -4.996 12.400 6.128 1.00 93.38 80 ASN A C 1
ATOM 695 O O . ASN A 1 80 ? -4.955 11.720 5.112 1.00 93.38 80 ASN A O 1
ATOM 699 N N . PHE A 1 81 ? -6.117 13.015 6.522 1.00 91.69 81 PHE A N 1
ATOM 700 C CA . PHE A 1 81 ? -7.384 12.886 5.795 1.00 91.69 81 PHE A CA 1
ATOM 701 C C . PHE A 1 81 ? -7.277 13.319 4.323 1.00 91.69 81 PHE A C 1
ATOM 703 O O . PHE A 1 81 ? -7.818 12.654 3.437 1.00 91.69 81 PHE A O 1
ATOM 710 N N . PHE A 1 82 ? -6.596 14.434 4.040 1.00 93.50 82 PHE A N 1
ATOM 711 C CA . PHE A 1 82 ? -6.402 14.887 2.662 1.00 93.50 82 PHE A CA 1
ATOM 712 C C . PHE A 1 82 ? -5.472 13.969 1.880 1.00 93.50 82 PHE A C 1
ATOM 714 O O . PHE A 1 82 ? -5.824 13.606 0.761 1.00 93.50 82 PHE A O 1
ATOM 721 N N . ASP A 1 83 ? -4.341 13.587 2.471 1.00 92.12 83 ASP A N 1
ATOM 722 C CA . ASP A 1 83 ? -3.363 12.699 1.850 1.00 92.12 83 ASP A CA 1
ATOM 723 C C . ASP A 1 83 ? -4.021 11.349 1.499 1.00 92.12 83 ASP A C 1
ATOM 725 O O . ASP A 1 83 ? -3.800 10.813 0.416 1.00 92.12 83 ASP A O 1
ATOM 729 N N . GLU A 1 84 ? -4.882 10.808 2.370 1.00 92.12 84 GLU A N 1
ATOM 730 C CA . GLU A 1 84 ? -5.631 9.575 2.088 1.00 92.12 84 GLU A CA 1
ATOM 731 C C . GLU A 1 84 ? -6.638 9.766 0.957 1.00 92.12 84 GLU A C 1
ATOM 733 O O . GLU A 1 84 ? -6.745 8.932 0.062 1.00 92.12 84 GLU A O 1
ATOM 738 N N . LYS A 1 85 ? -7.366 10.886 0.958 1.00 91.56 85 LYS A N 1
ATOM 739 C CA . LYS A 1 85 ? -8.380 11.176 -0.062 1.00 91.56 85 LYS A CA 1
ATOM 740 C C . LYS A 1 85 ? -7.782 11.412 -1.451 1.00 91.56 85 LYS A C 1
ATOM 742 O O . LYS A 1 85 ? -8.478 11.232 -2.450 1.00 91.56 85 LYS A O 1
ATOM 747 N N . THR A 1 86 ? -6.528 11.849 -1.519 1.00 91.25 86 THR A N 1
ATOM 748 C CA . THR A 1 86 ? -5.794 12.080 -2.769 1.00 91.25 86 THR A CA 1
ATOM 749 C C . THR A 1 86 ? -4.827 10.949 -3.110 1.00 91.25 86 THR A C 1
ATOM 751 O O . THR A 1 86 ? -4.117 11.044 -4.112 1.00 91.25 86 THR A O 1
ATOM 754 N N . ASN A 1 87 ? -4.810 9.867 -2.329 1.00 90.94 87 ASN A N 1
ATOM 755 C CA . ASN A 1 87 ? -4.012 8.693 -2.629 1.00 90.94 87 ASN A CA 1
ATOM 756 C C . ASN A 1 87 ? -4.663 7.869 -3.748 1.00 90.94 87 ASN A C 1
ATOM 758 O O . ASN A 1 87 ? -5.748 7.311 -3.592 1.00 90.94 87 ASN A O 1
ATOM 762 N N . PHE A 1 88 ? -3.968 7.763 -4.876 1.00 88.44 88 PHE A N 1
ATOM 763 C CA . PHE A 1 88 ? -4.393 6.949 -6.017 1.00 88.44 88 PHE A CA 1
ATOM 764 C C . PHE A 1 88 ? -3.415 5.810 -6.314 1.00 88.44 88 PHE A C 1
ATOM 766 O O . PHE A 1 88 ? -3.545 5.142 -7.344 1.00 88.44 88 PHE A O 1
ATOM 773 N N . ASP A 1 89 ? -2.445 5.583 -5.424 1.00 90.00 89 ASP A N 1
ATOM 774 C CA . ASP A 1 89 ? -1.431 4.556 -5.602 1.00 90.00 89 ASP A CA 1
ATOM 775 C C . ASP A 1 89 ? -2.059 3.163 -5.519 1.00 90.00 89 ASP A C 1
ATOM 777 O O . ASP A 1 89 ? -2.742 2.796 -4.556 1.00 90.00 89 ASP A O 1
ATOM 781 N N . LYS A 1 90 ? -1.808 2.360 -6.551 1.00 89.12 90 LYS A N 1
ATOM 782 C CA . LYS A 1 90 ? -2.291 0.985 -6.650 1.00 89.12 90 LYS A CA 1
ATOM 783 C C . LYS A 1 90 ? -1.180 0.061 -7.101 1.00 89.12 90 LYS A C 1
ATOM 785 O O . LYS A 1 90 ? -0.311 0.431 -7.891 1.00 89.12 90 LYS A O 1
ATOM 790 N N . LE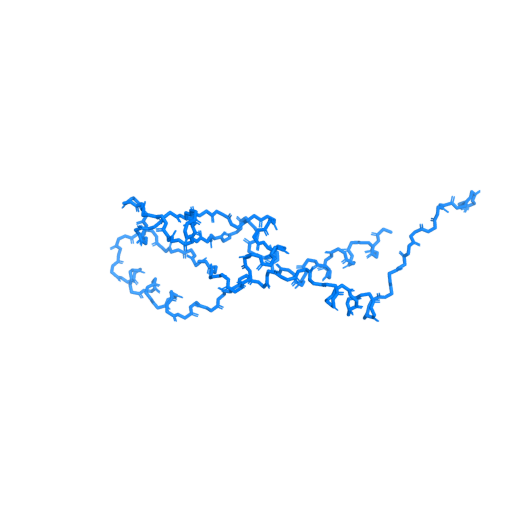U A 1 91 ? -1.246 -1.177 -6.632 1.00 85.69 91 LEU A N 1
ATOM 791 C CA . LEU A 1 91 ? -0.399 -2.246 -7.125 1.00 85.69 91 LEU A CA 1
ATOM 792 C C . LEU A 1 91 ? -0.784 -2.570 -8.568 1.00 85.69 91 LEU A C 1
ATOM 794 O O . LEU A 1 91 ? -1.929 -2.878 -8.880 1.00 85.69 91 LEU A O 1
ATOM 798 N N . ASN A 1 92 ? 0.196 -2.526 -9.462 1.00 76.62 92 ASN A N 1
ATOM 799 C CA . ASN A 1 92 ? -0.020 -2.842 -10.872 1.00 76.62 92 ASN A CA 1
ATOM 800 C C . ASN A 1 92 ? -0.206 -4.355 -11.093 1.00 76.62 92 ASN A C 1
ATOM 802 O O . ASN A 1 92 ? -0.863 -4.756 -12.048 1.00 76.62 92 ASN A O 1
ATOM 806 N N . GLY A 1 93 ? 0.358 -5.189 -10.205 1.00 62.34 93 GLY A N 1
ATOM 807 C CA . GLY A 1 93 ? 0.069 -6.621 -10.063 1.00 62.34 93 GLY A CA 1
ATOM 808 C C . GLY A 1 93 ? 0.179 -7.473 -11.329 1.00 62.34 93 GLY A C 1
ATOM 809 O O . GLY A 1 93 ? -0.358 -8.563 -11.363 1.00 62.34 93 GLY A O 1
ATOM 810 N N . GLU A 1 94 ? 0.814 -7.038 -12.414 1.00 63.25 94 GLU A N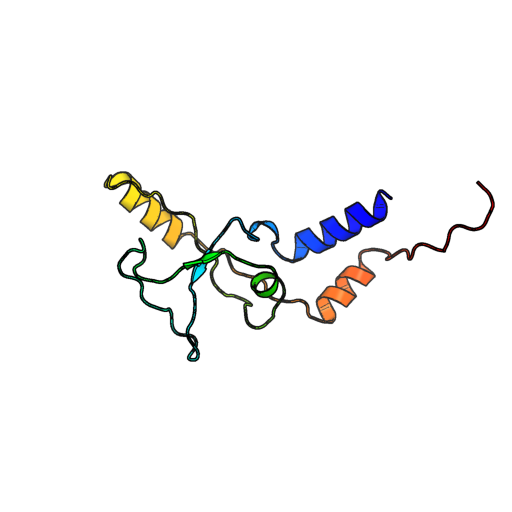 1
ATOM 811 C CA . GLU A 1 94 ? 0.681 -7.740 -13.694 1.00 63.25 94 GLU A CA 1
ATOM 812 C C . GLU A 1 94 ? 2.036 -8.108 -14.296 1.00 63.25 94 GLU A C 1
ATOM 814 O O . GLU A 1 94 ? 2.614 -7.361 -15.085 1.00 63.25 94 GLU A O 1
ATOM 819 N N . PHE A 1 95 ? 2.502 -9.324 -13.994 1.00 60.38 95 PHE A N 1
ATOM 820 C CA . PHE A 1 95 ? 3.475 -10.046 -14.821 1.00 60.38 95 PHE A CA 1
ATOM 821 C C . PHE A 1 95 ? 2.755 -10.942 -15.839 1.00 60.38 95 PHE A C 1
ATOM 823 O O . PHE A 1 95 ? 2.835 -12.167 -15.807 1.00 60.38 95 PHE A O 1
ATOM 830 N N . GLY A 1 96 ? 1.975 -10.319 -16.724 1.00 56.72 96 GLY A N 1
ATOM 831 C CA . GLY A 1 96 ? 1.346 -11.018 -17.842 1.00 56.72 96 GLY A CA 1
ATOM 832 C C . GLY A 1 96 ? 2.329 -11.240 -18.995 1.00 56.72 96 GLY A C 1
ATOM 833 O O . GLY A 1 96 ? 3.196 -10.404 -19.257 1.00 56.72 96 GLY A O 1
ATOM 834 N N . GLU A 1 97 ? 2.140 -12.329 -19.742 1.00 54.12 97 GLU A N 1
ATOM 835 C CA . GLU A 1 97 ? 2.953 -12.702 -20.909 1.00 54.12 97 GLU A CA 1
ATOM 836 C C . GLU A 1 97 ? 3.093 -11.552 -21.930 1.00 54.12 97 GLU A C 1
ATOM 838 O O . GLU A 1 97 ? 4.155 -11.354 -22.510 1.00 54.12 97 GLU A O 1
ATOM 843 N N . LEU A 1 98 ? 2.043 -10.737 -22.096 1.00 57.00 98 LEU A N 1
ATOM 844 C CA . LEU A 1 98 ? 2.016 -9.558 -22.970 1.00 57.00 98 LEU A CA 1
ATOM 845 C C . LEU A 1 98 ? 2.983 -8.449 -22.536 1.00 57.00 98 LEU A C 1
ATOM 847 O O . LEU A 1 98 ? 3.641 -7.854 -23.386 1.00 57.00 98 LEU A O 1
ATOM 851 N N . ARG A 1 99 ? 3.115 -8.169 -21.233 1.00 55.75 99 ARG A N 1
ATOM 852 C CA . ARG A 1 99 ? 4.067 -7.156 -20.745 1.00 55.75 99 ARG A CA 1
ATOM 853 C C . ARG A 1 99 ? 5.503 -7.661 -20.837 1.00 55.75 99 ARG A C 1
ATOM 855 O O . ARG A 1 99 ? 6.380 -6.891 -21.217 1.00 55.75 99 ARG A O 1
ATOM 862 N N . THR A 1 100 ? 5.727 -8.954 -20.599 1.00 58.91 100 THR A N 1
ATOM 863 C CA . THR A 1 100 ? 7.021 -9.611 -20.840 1.00 58.91 100 THR A CA 1
ATOM 864 C C . THR A 1 100 ? 7.390 -9.582 -22.326 1.00 58.91 100 THR A C 1
ATOM 866 O O . THR A 1 100 ? 8.510 -9.207 -22.662 1.00 58.91 100 THR A O 1
ATOM 869 N N . LYS A 1 101 ? 6.444 -9.873 -23.231 1.00 56.62 101 LYS A N 1
ATOM 870 C CA . LYS A 1 101 ? 6.629 -9.769 -24.690 1.00 56.62 101 LYS A CA 1
ATOM 871 C C . LYS A 1 101 ? 6.938 -8.332 -25.122 1.00 56.62 101 LYS A C 1
ATOM 873 O O . LYS A 1 101 ? 7.914 -8.121 -25.832 1.00 56.62 101 LYS A O 1
ATOM 878 N N . ASN A 1 102 ? 6.186 -7.344 -24.634 1.00 59.84 102 ASN A N 1
ATOM 879 C CA . ASN A 1 102 ? 6.438 -5.929 -24.929 1.00 59.84 102 ASN A CA 1
ATOM 880 C C . ASN A 1 102 ? 7.793 -5.450 -24.384 1.00 59.84 102 ASN A C 1
ATOM 882 O O . ASN A 1 102 ? 8.473 -4.668 -25.042 1.00 59.84 102 ASN A O 1
ATOM 886 N N . PHE A 1 103 ? 8.215 -5.925 -23.210 1.00 57.41 103 PHE A N 1
ATOM 887 C CA . PHE A 1 103 ? 9.535 -5.626 -22.651 1.00 57.41 103 PHE A CA 1
ATOM 888 C C . PHE A 1 103 ? 10.662 -6.210 -23.514 1.00 57.41 103 PHE A C 1
ATOM 890 O O . PHE A 1 103 ? 11.578 -5.479 -23.881 1.00 57.41 103 PHE A O 1
ATOM 897 N N . ILE A 1 104 ? 10.557 -7.490 -23.896 1.00 58.41 104 ILE A N 1
ATOM 898 C CA . ILE A 1 104 ? 11.522 -8.170 -24.779 1.00 58.41 104 ILE A CA 1
ATOM 899 C C . ILE A 1 104 ? 11.568 -7.514 -26.170 1.00 58.41 104 ILE A C 1
ATOM 901 O O . ILE A 1 104 ? 12.623 -7.459 -26.788 1.00 58.41 104 ILE A O 1
ATOM 905 N N . GLN A 1 105 ? 10.445 -6.997 -26.674 1.00 60.12 105 GLN A N 1
ATOM 906 C CA . GLN A 1 105 ? 10.410 -6.286 -27.957 1.00 60.12 105 GLN A CA 1
ATOM 907 C C . GLN A 1 105 ? 11.061 -4.899 -27.893 1.00 60.12 105 GLN A C 1
ATOM 909 O O . GLN A 1 105 ? 11.648 -4.455 -28.876 1.00 60.12 105 GLN A O 1
ATOM 914 N N . ARG A 1 106 ? 10.942 -4.190 -26.763 1.00 55.53 106 ARG A N 1
ATOM 915 C CA . ARG A 1 106 ? 11.458 -2.818 -26.610 1.00 55.53 106 ARG A CA 1
ATOM 916 C C . ARG A 1 106 ? 12.933 -2.769 -26.216 1.00 55.53 106 ARG A C 1
ATOM 918 O O . ARG A 1 106 ? 13.588 -1.761 -26.465 1.00 55.53 106 ARG A O 1
ATOM 925 N N . TYR A 1 107 ? 13.436 -3.837 -25.605 1.00 52.00 107 TYR A N 1
ATOM 926 C CA . TYR A 1 107 ? 14.818 -3.968 -25.165 1.00 52.00 107 TYR A CA 1
ATOM 927 C C . TYR A 1 107 ? 15.398 -5.275 -25.690 1.00 52.00 107 TYR A C 1
ATOM 929 O O . TYR A 1 107 ? 14.894 -6.350 -25.381 1.00 52.00 107 TYR A O 1
ATOM 937 N N . GLU A 1 108 ? 16.492 -5.192 -26.443 1.00 55.44 108 GLU A N 1
ATOM 938 C CA . GLU A 1 108 ? 17.194 -6.379 -26.918 1.00 55.44 108 GLU A CA 1
ATOM 939 C C . GLU A 1 108 ? 17.793 -7.134 -25.717 1.00 55.44 108 GLU A C 1
ATOM 941 O O . GLU A 1 108 ? 18.736 -6.677 -25.062 1.00 55.44 108 GLU A O 1
ATOM 946 N N . VAL A 1 109 ? 17.207 -8.286 -25.378 1.00 54.84 109 VAL A N 1
ATOM 947 C CA . VAL A 1 109 ? 17.708 -9.151 -24.305 1.00 54.84 109 VAL A CA 1
ATOM 948 C C . VAL A 1 109 ? 18.947 -9.873 -24.821 1.00 54.84 109 VAL A C 1
ATOM 950 O O . VAL A 1 109 ? 18.864 -10.941 -25.423 1.00 54.84 109 VAL A O 1
ATOM 953 N N . GLN A 1 110 ? 20.118 -9.280 -24.600 1.00 54.34 110 GLN A N 1
ATOM 954 C CA . GLN A 1 110 ? 21.380 -9.931 -24.931 1.00 54.34 110 GLN A CA 1
ATOM 955 C C . GLN A 1 110 ? 21.718 -10.978 -23.865 1.00 54.34 110 GLN A C 1
ATOM 957 O O . GLN A 1 110 ? 22.049 -10.654 -22.721 1.00 54.34 110 GLN A O 1
ATOM 962 N N . PHE A 1 111 ? 21.627 -12.253 -24.244 1.00 53.09 111 PHE A N 1
ATOM 963 C CA . PHE A 1 111 ? 22.132 -13.352 -23.431 1.00 53.09 111 PHE A CA 1
ATOM 964 C C . PHE A 1 111 ? 23.658 -13.300 -23.420 1.00 53.09 111 PHE A C 1
ATOM 966 O O . PHE A 1 111 ? 24.296 -13.231 -24.471 1.00 53.09 111 PHE A O 1
ATOM 973 N N . HIS A 1 112 ? 24.247 -13.331 -22.225 1.00 47.81 112 HIS A N 1
ATOM 974 C CA . HIS A 1 112 ? 25.693 -13.436 -22.091 1.00 47.81 112 HIS A CA 1
ATOM 975 C C . HIS A 1 112 ? 26.127 -14.768 -22.717 1.00 47.81 112 HIS A C 1
ATOM 977 O O . HIS A 1 112 ? 25.781 -15.834 -22.208 1.00 47.81 112 HIS A O 1
ATOM 983 N N . GLN A 1 113 ? 26.867 -14.709 -23.824 1.00 53.56 113 GLN A N 1
ATOM 984 C CA . GLN A 1 113 ? 27.637 -15.858 -24.288 1.00 53.56 113 GLN A CA 1
ATOM 985 C C . GLN A 1 113 ? 28.637 -16.227 -23.173 1.00 53.56 113 GLN A C 1
ATOM 987 O O . GLN A 1 113 ? 29.150 -15.317 -22.500 1.00 53.56 113 GLN A O 1
ATOM 992 N N . PRO A 1 114 ? 28.902 -17.524 -22.929 1.00 58.03 114 PRO A N 1
ATOM 993 C CA . PRO A 1 114 ? 29.989 -17.919 -22.044 1.00 58.03 114 PRO A CA 1
ATOM 994 C C . PRO A 1 114 ? 31.287 -17.296 -22.566 1.00 58.03 114 PRO A C 1
ATOM 996 O O . PRO A 1 114 ? 31.519 -17.280 -23.773 1.00 58.03 114 PRO A O 1
ATOM 999 N N . ASN A 1 115 ? 32.107 -16.745 -21.667 1.00 54.75 115 ASN A N 1
ATOM 1000 C CA . ASN A 1 115 ? 33.381 -16.136 -22.042 1.00 54.75 115 ASN A CA 1
ATOM 1001 C C . ASN A 1 115 ? 34.208 -17.162 -22.831 1.00 54.75 115 ASN A C 1
ATOM 1003 O O . ASN A 1 115 ? 34.640 -18.168 -22.268 1.00 54.75 115 ASN A O 1
ATOM 1007 N N . THR A 1 116 ? 34.425 -16.923 -24.124 1.00 58.72 116 THR A N 1
ATOM 1008 C CA . THR A 1 116 ? 35.421 -17.673 -24.888 1.00 58.72 116 THR A CA 1
ATOM 1009 C C . THR A 1 116 ? 36.809 -17.292 -24.387 1.00 58.72 116 THR A C 1
ATOM 1011 O O . THR A 1 116 ? 37.051 -16.152 -23.995 1.00 58.72 116 THR A O 1
ATOM 1014 N N . THR A 1 117 ? 37.704 -18.272 -24.367 1.00 54.84 117 THR A N 1
ATOM 1015 C CA . THR A 1 117 ? 39.008 -18.308 -23.688 1.00 54.84 117 THR A CA 1
ATOM 1016 C C . THR A 1 117 ? 40.087 -17.389 -24.286 1.00 54.84 117 THR A C 1
ATOM 1018 O O . THR A 1 117 ? 41.240 -17.785 -24.419 1.00 54.84 117 THR A O 1
ATOM 1021 N N . SER A 1 118 ? 39.753 -16.155 -24.646 1.00 54.38 118 SER A N 1
ATOM 1022 C CA . SER A 1 118 ? 40.728 -15.146 -25.063 1.00 54.38 118 SER A CA 1
ATOM 1023 C C . SER A 1 118 ? 40.369 -13.814 -24.416 1.00 54.38 118 SER A C 1
ATOM 1025 O O . SER A 1 118 ? 39.385 -13.180 -24.805 1.00 54.38 118 SER A O 1
ATOM 1027 N N . GLY A 1 119 ? 41.130 -13.470 -23.374 1.00 35.53 119 GLY A N 1
ATOM 1028 C CA . GLY A 1 119 ? 41.117 -12.159 -22.724 1.00 35.53 119 GLY A CA 1
ATOM 1029 C C . GLY A 1 119 ? 41.910 -11.114 -23.490 1.00 35.53 119 GLY A C 1
ATOM 1030 O O . GLY A 1 119 ? 42.638 -11.495 -24.435 1.00 35.53 119 GLY A O 1
#